Protein AF-A0A2E3P268-F1 (afdb_monomer)

Secondary structure (DSSP, 8-state):
------S-----------------------PPPPP---PPPPP------HHHHHHHT-----GGGS----B-TTSPBPPPS-SSSS------S-------S--TTTTT-THHHHHHHHHHHHHHHHHHHHHHHHHHHHHHHHHHHHHHHHTT-

Mean predicted aligned error: 22.83 Å

Foldseek 3Di:
DDDDPPDDDDDDDDDPDDPDDDDDDDDPDDDDDDDPPPDPPPPPDDDQDPVNVVVVPPDDDDPVPPDDFDADPVRHTDDDPPPPPDDPDDDDPDDDDDDPDDCCVVVPVCPVVVVVVVVVVVVVVVVVVVVVVVVVVVVVVVVVVVVVVVVVD

Structure (mmCIF, N/CA/C/O backbone):
data_AF-A0A2E3P268-F1
#
_entry.id   AF-A0A2E3P268-F1
#
loop_
_atom_site.group_PDB
_atom_site.id
_atom_site.type_symbol
_atom_site.label_atom_id
_atom_site.label_alt_id
_atom_site.label_comp_id
_atom_site.label_asym_id
_atom_site.label_entity_id
_atom_site.label_seq_id
_atom_site.pdbx_PDB_ins_code
_atom_site.Cartn_x
_atom_site.Cartn_y
_atom_site.Cartn_z
_atom_site.occupancy
_atom_site.B_iso_or_equiv
_atom_site.auth_seq_id
_atom_site.auth_comp_id
_atom_site.auth_asym_id
_atom_site.auth_atom_id
_atom_site.pdbx_PDB_model_num
ATOM 1 N N . MET A 1 1 ? 57.760 60.979 31.679 1.00 39.38 1 MET A N 1
ATOM 2 C CA . MET A 1 1 ? 57.760 59.510 31.529 1.00 39.38 1 MET A CA 1
ATOM 3 C C . MET A 1 1 ? 56.360 59.151 31.040 1.00 39.38 1 MET A C 1
ATOM 5 O O . MET A 1 1 ? 55.465 59.044 31.861 1.00 39.38 1 MET A O 1
ATOM 9 N N . ASP A 1 2 ? 56.033 59.348 29.756 1.00 40.44 2 ASP A N 1
ATOM 10 C CA . ASP A 1 2 ? 56.393 58.492 28.597 1.00 40.44 2 ASP A CA 1
ATOM 11 C C . ASP A 1 2 ? 56.037 57.015 28.841 1.00 40.44 2 ASP A C 1
ATOM 13 O O . ASP A 1 2 ? 56.363 56.495 29.899 1.00 40.44 2 ASP A O 1
ATOM 17 N N . MET A 1 3 ? 55.446 56.220 27.946 1.00 40.12 3 MET A N 1
ATOM 18 C CA . MET A 1 3 ? 55.019 56.373 26.551 1.00 40.12 3 MET A CA 1
ATOM 19 C C . MET A 1 3 ? 54.468 54.993 26.146 1.00 40.12 3 MET A C 1
ATOM 21 O O . MET A 1 3 ? 55.245 54.046 26.098 1.00 40.12 3 MET A O 1
ATOM 25 N N . THR A 1 4 ? 53.158 54.821 25.919 1.00 46.94 4 THR A N 1
ATOM 26 C CA . THR A 1 4 ? 52.579 53.740 25.068 1.00 46.94 4 THR A CA 1
ATOM 27 C C . THR A 1 4 ? 51.077 53.951 24.833 1.00 46.94 4 THR A C 1
ATOM 29 O O . THR A 1 4 ? 50.235 53.070 24.979 1.00 46.94 4 THR A O 1
ATOM 32 N N . ALA A 1 5 ? 50.741 55.164 24.405 1.00 48.69 5 ALA A N 1
ATOM 33 C CA . ALA A 1 5 ? 49.550 55.428 23.616 1.00 48.69 5 ALA A CA 1
ATOM 34 C C . ALA A 1 5 ? 49.849 55.019 22.165 1.00 48.69 5 ALA A C 1
ATOM 36 O O . ALA A 1 5 ? 50.389 55.824 21.414 1.00 48.69 5 ALA A O 1
ATOM 37 N N . LEU A 1 6 ? 49.582 53.766 21.772 1.00 46.47 6 LEU A N 1
ATOM 38 C CA . LEU A 1 6 ? 49.657 53.394 20.351 1.00 46.47 6 LEU A CA 1
ATOM 39 C C . LEU A 1 6 ? 48.910 52.108 19.967 1.00 46.47 6 LEU A C 1
ATOM 41 O O . LEU A 1 6 ? 49.491 51.269 19.294 1.00 46.47 6 LEU A O 1
ATOM 45 N N . ARG A 1 7 ? 47.641 51.918 20.356 1.00 42.28 7 ARG A N 1
ATOM 46 C CA . ARG A 1 7 ? 46.758 50.923 19.686 1.00 42.28 7 ARG A CA 1
ATOM 47 C C . ARG A 1 7 ? 45.291 51.346 19.551 1.00 42.28 7 ARG A C 1
ATOM 49 O O . ARG A 1 7 ? 44.449 50.520 19.223 1.00 42.28 7 ARG A O 1
ATOM 56 N N . TYR A 1 8 ? 44.982 52.625 19.764 1.00 42.09 8 TYR A N 1
ATOM 57 C CA . TYR A 1 8 ? 43.630 53.161 19.612 1.00 42.09 8 TYR A CA 1
ATOM 58 C C . TYR A 1 8 ? 43.683 54.452 18.804 1.00 42.09 8 TYR A C 1
ATOM 60 O O . TYR A 1 8 ? 43.906 55.516 19.366 1.00 42.09 8 TYR A O 1
ATOM 68 N N . ALA A 1 9 ? 43.547 54.347 17.485 1.00 39.75 9 ALA A N 1
ATOM 69 C CA . ALA A 1 9 ? 43.178 55.463 16.621 1.00 39.75 9 ALA A CA 1
ATOM 70 C C . ALA A 1 9 ? 42.972 54.951 15.189 1.00 39.75 9 ALA A C 1
ATOM 72 O O . ALA A 1 9 ? 43.926 54.675 14.472 1.00 39.75 9 ALA A O 1
ATOM 73 N N . SER A 1 10 ? 41.698 54.864 1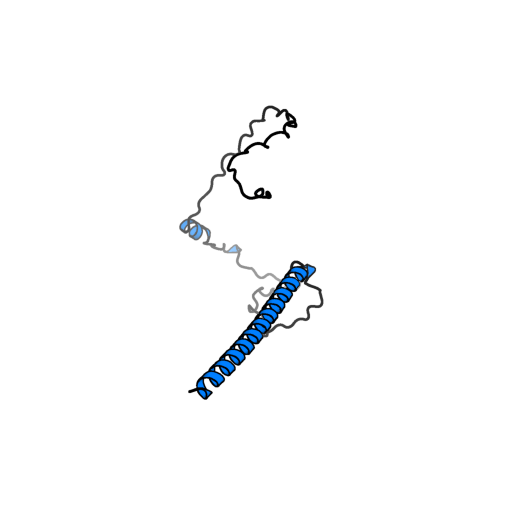4.804 1.00 39.72 10 SER A N 1
ATOM 74 C CA . SER A 1 10 ? 41.173 55.497 13.586 1.00 39.72 10 SER A CA 1
ATOM 75 C C . SER A 1 10 ? 41.832 55.183 12.239 1.00 39.72 10 SER A C 1
ATOM 77 O O . SER A 1 10 ? 42.913 55.671 11.940 1.00 39.72 10 SER A O 1
ATOM 79 N N . CYS A 1 11 ? 41.085 54.519 11.360 1.00 35.56 11 CYS A N 1
ATOM 80 C CA . CYS A 1 11 ? 40.578 55.098 10.103 1.00 35.56 11 CYS A CA 1
ATOM 81 C C . CYS A 1 11 ? 39.929 53.946 9.331 1.00 35.56 11 CYS A C 1
ATOM 83 O O . CYS A 1 11 ? 40.594 52.995 8.946 1.00 35.56 11 CYS A O 1
ATOM 85 N N . SER A 1 12 ? 38.604 53.872 9.304 1.00 39.38 12 SER A N 1
ATOM 86 C CA . SER A 1 12 ? 37.789 54.553 8.292 1.00 39.38 12 SER A CA 1
ATOM 87 C C . SER A 1 12 ? 38.062 54.030 6.887 1.00 39.38 12 SER A C 1
ATOM 89 O O . SER A 1 12 ? 39.143 54.223 6.355 1.00 39.38 12 SER A O 1
ATOM 91 N N . LEU A 1 13 ? 37.013 53.419 6.332 1.00 45.88 13 LEU A N 1
ATOM 92 C CA . LEU A 1 13 ? 36.566 53.479 4.941 1.00 45.88 13 LEU A CA 1
ATOM 93 C C . LEU A 1 13 ? 37.612 53.439 3.808 1.00 45.88 13 LEU A C 1
ATOM 95 O O . LEU A 1 13 ? 38.467 54.302 3.680 1.00 45.88 13 LEU A O 1
ATOM 99 N N . ALA A 1 14 ? 37.301 52.558 2.851 1.00 42.53 14 ALA A N 1
ATOM 100 C CA . ALA A 1 14 ? 37.735 52.546 1.451 1.00 42.53 14 ALA A CA 1
ATOM 101 C C . ALA A 1 14 ? 39.026 51.777 1.125 1.00 42.53 14 ALA A C 1
ATOM 103 O O . ALA A 1 14 ? 40.131 52.280 1.258 1.00 42.53 14 ALA A O 1
ATOM 104 N N . ALA A 1 15 ? 38.835 50.573 0.577 1.00 44.53 15 ALA A N 1
ATOM 105 C CA . ALA A 1 15 ? 39.658 49.988 -0.488 1.00 44.53 15 ALA A CA 1
ATOM 106 C C . ALA A 1 15 ? 38.960 48.711 -1.005 1.00 44.53 15 ALA A C 1
ATOM 108 O O . ALA A 1 15 ? 39.410 47.591 -0.810 1.00 44.53 15 ALA A O 1
ATOM 109 N N . ALA A 1 16 ? 37.748 48.796 -1.546 1.00 47.16 16 ALA A N 1
ATOM 110 C CA . ALA A 1 16 ? 37.523 48.785 -2.996 1.00 47.16 16 ALA A CA 1
ATOM 111 C C . ALA A 1 16 ? 38.768 48.810 -3.919 1.00 47.16 16 ALA A C 1
ATOM 113 O O . ALA A 1 16 ? 38.790 49.625 -4.824 1.00 47.16 16 ALA A O 1
ATOM 114 N N . VAL A 1 17 ? 39.772 47.936 -3.754 1.00 48.28 17 VAL A N 1
ATOM 115 C CA . VAL A 1 17 ? 40.732 47.592 -4.828 1.00 48.28 17 VAL A CA 1
ATOM 116 C C . VAL A 1 17 ? 41.335 46.204 -4.566 1.00 48.28 17 VAL A C 1
ATOM 118 O O . VAL A 1 17 ? 42.406 46.094 -3.986 1.00 48.28 17 VAL A O 1
ATOM 121 N N . LEU A 1 18 ? 40.674 45.132 -5.012 1.00 42.34 18 LEU A N 1
ATOM 122 C CA . LEU A 1 18 ? 41.385 43.969 -5.570 1.00 42.34 18 LEU A CA 1
ATOM 123 C C . LEU A 1 18 ? 40.468 43.143 -6.485 1.00 42.34 18 LEU A C 1
ATOM 125 O O . LEU A 1 18 ? 40.335 41.932 -6.364 1.00 42.34 18 LEU A O 1
ATOM 129 N N . ALA A 1 19 ? 39.816 43.837 -7.418 1.00 49.06 19 ALA A N 1
ATOM 130 C CA . ALA A 1 19 ? 39.339 43.238 -8.655 1.00 49.06 19 ALA A CA 1
ATOM 131 C C . ALA A 1 19 ? 40.362 43.577 -9.747 1.00 49.06 19 ALA A C 1
ATOM 133 O O .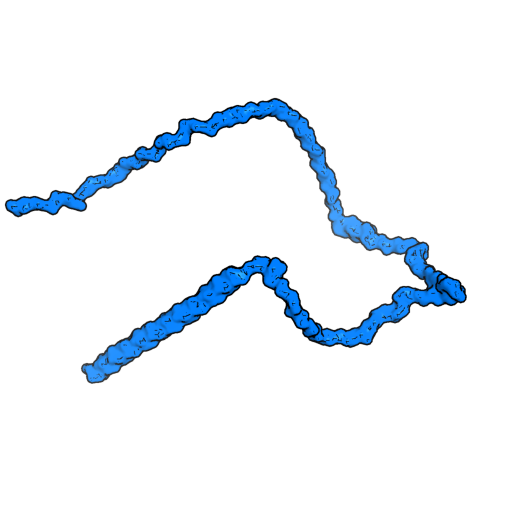 ALA A 1 19 ? 40.294 44.651 -10.334 1.00 49.06 19 ALA A O 1
ATOM 134 N N . ALA A 1 20 ? 41.335 42.697 -9.978 1.00 51.03 20 ALA A N 1
ATOM 135 C CA . ALA A 1 20 ? 42.103 42.635 -11.220 1.00 51.03 20 ALA A CA 1
ATOM 136 C C . ALA A 1 20 ? 42.918 41.337 -11.249 1.00 51.03 20 ALA A C 1
ATOM 138 O O . ALA A 1 20 ? 43.550 40.985 -10.261 1.00 51.03 20 ALA A O 1
ATOM 139 N N . VAL A 1 21 ? 42.966 40.711 -12.425 1.00 57.38 21 VAL A N 1
ATOM 140 C CA . VAL A 1 21 ? 43.749 39.520 -12.795 1.00 57.38 21 VAL A CA 1
ATOM 141 C C . VAL A 1 21 ? 43.018 38.187 -12.605 1.00 57.38 21 VAL A C 1
ATOM 143 O O . VAL A 1 21 ? 43.343 37.389 -11.738 1.00 57.38 21 VAL A O 1
ATOM 146 N N . LEU A 1 22 ? 42.073 37.920 -13.514 1.00 46.31 22 LEU A N 1
ATOM 147 C CA . LEU A 1 22 ? 42.109 36.703 -14.338 1.00 46.31 22 LEU A CA 1
ATOM 148 C C . LEU A 1 22 ? 41.232 36.900 -15.591 1.00 46.31 22 LEU A C 1
ATOM 150 O O . LEU A 1 22 ? 40.064 36.529 -15.644 1.00 46.31 22 LEU A O 1
ATOM 154 N N . SER A 1 23 ? 41.806 37.531 -16.613 1.00 44.03 23 SER A N 1
ATOM 155 C CA . SER A 1 23 ? 41.224 37.634 -17.952 1.00 44.03 23 SER A CA 1
ATOM 156 C C . SER A 1 23 ? 42.259 37.178 -18.975 1.00 44.03 23 SER A C 1
ATOM 158 O O . SER A 1 23 ? 43.207 37.916 -19.221 1.00 44.03 23 SER A O 1
ATOM 160 N N . ALA A 1 24 ? 42.081 35.982 -19.546 1.00 51.97 24 ALA A N 1
ATOM 161 C CA . ALA A 1 24 ? 42.459 35.628 -20.923 1.00 51.97 24 ALA A CA 1
ATOM 162 C C . ALA A 1 24 ? 42.187 34.135 -21.170 1.00 51.97 24 ALA A C 1
ATOM 164 O O . ALA A 1 24 ? 42.970 33.276 -20.778 1.00 51.97 24 ALA A O 1
ATOM 165 N N . GLY A 1 25 ? 41.072 33.824 -21.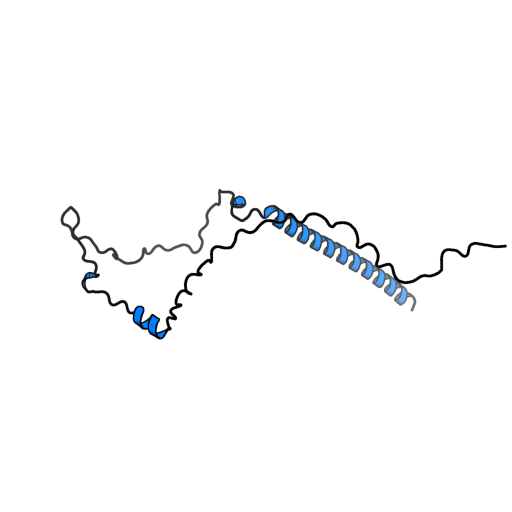830 1.00 48.75 25 GLY A N 1
ATOM 166 C CA . GLY A 1 25 ? 40.770 32.450 -22.227 1.00 48.75 25 GLY A CA 1
ATOM 167 C C . GLY A 1 25 ? 39.418 32.274 -22.909 1.00 48.75 25 GLY A C 1
ATOM 168 O O . GLY A 1 25 ? 38.706 31.332 -22.590 1.00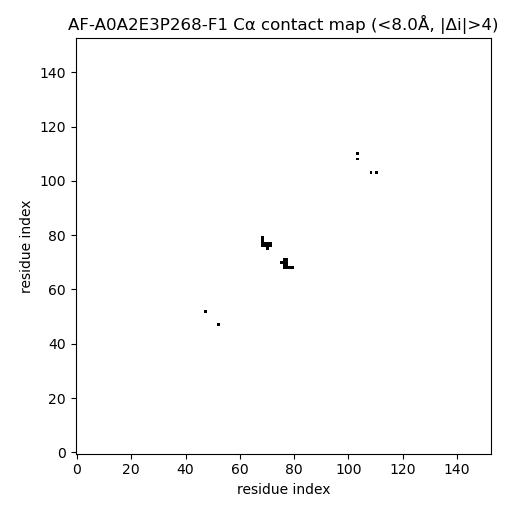 48.75 25 GLY A O 1
ATOM 169 N N . SER A 1 26 ? 39.030 33.167 -23.823 1.00 49.53 26 SER A N 1
ATOM 170 C CA . SER A 1 26 ? 37.872 32.924 -24.691 1.00 49.53 26 SER A CA 1
ATOM 171 C C . SER A 1 26 ? 38.363 32.380 -26.027 1.00 49.53 26 SER A C 1
ATOM 173 O O . SER A 1 26 ? 38.764 33.132 -26.913 1.00 49.53 26 SER A O 1
ATOM 175 N N . ALA A 1 27 ? 38.356 31.053 -26.148 1.00 47.75 27 ALA A N 1
ATOM 176 C CA . ALA A 1 27 ? 38.452 30.377 -27.430 1.00 47.75 27 ALA A CA 1
ATOM 177 C C . ALA A 1 27 ? 37.251 30.803 -28.287 1.00 47.75 27 ALA A C 1
ATOM 179 O O . ALA A 1 27 ? 36.102 30.514 -27.954 1.00 47.75 27 ALA A O 1
ATOM 180 N N . ALA A 1 28 ? 37.516 31.525 -29.374 1.00 43.84 28 ALA A N 1
ATOM 181 C CA . ALA A 1 28 ? 36.514 31.827 -30.381 1.00 43.84 28 ALA A CA 1
ATOM 182 C C . ALA A 1 28 ? 36.133 30.523 -31.102 1.00 43.84 28 ALA A C 1
ATOM 184 O O . ALA A 1 28 ? 36.829 30.075 -32.012 1.00 43.84 28 ALA A O 1
ATOM 185 N N . ALA A 1 29 ? 35.035 29.899 -30.677 1.00 44.91 29 ALA A N 1
ATOM 186 C CA . ALA A 1 29 ? 34.353 28.891 -31.471 1.00 44.91 29 ALA A CA 1
ATOM 187 C C . ALA A 1 29 ? 33.730 29.591 -32.687 1.00 44.91 29 ALA A C 1
ATOM 189 O O . ALA A 1 29 ? 32.857 30.445 -32.551 1.00 44.91 29 ALA A O 1
ATOM 190 N N . GLN A 1 30 ? 34.217 29.254 -33.878 1.00 52.16 30 GLN A N 1
ATOM 191 C CA . GLN A 1 30 ? 33.623 29.676 -35.140 1.00 52.16 30 GLN A CA 1
ATOM 192 C C . GLN A 1 30 ? 32.311 28.907 -35.320 1.00 52.16 30 GLN A C 1
ATOM 194 O O . GLN A 1 30 ? 32.319 27.698 -35.546 1.00 52.16 30 GLN A O 1
ATOM 199 N N . THR A 1 31 ? 31.180 29.593 -35.180 1.00 47.88 31 THR A N 1
ATOM 200 C CA . THR A 1 31 ? 29.859 29.041 -35.487 1.00 47.88 31 THR A CA 1
ATOM 201 C C . THR A 1 31 ? 29.687 29.009 -37.010 1.00 47.88 31 THR A C 1
ATOM 203 O O . THR A 1 31 ? 29.742 30.070 -37.636 1.00 47.88 31 THR A O 1
ATOM 206 N N . PRO A 1 32 ? 29.482 27.840 -37.646 1.00 62.25 32 PRO A N 1
ATOM 207 C CA . PRO A 1 32 ? 29.071 27.803 -39.045 1.00 62.25 32 PRO A CA 1
ATOM 208 C C . PRO A 1 32 ? 27.698 28.488 -39.203 1.00 62.25 32 PRO A C 1
ATOM 210 O O . PRO A 1 32 ? 26.894 28.455 -38.264 1.00 62.25 32 PRO A O 1
ATOM 213 N N . PRO A 1 33 ? 27.411 29.121 -40.357 1.00 53.44 33 PRO A N 1
ATOM 214 C CA . PRO A 1 33 ? 26.123 29.757 -40.598 1.00 53.44 33 PRO A CA 1
ATOM 215 C C . PRO A 1 33 ? 25.014 28.713 -40.469 1.00 53.44 33 PRO A C 1
ATOM 217 O O . PRO A 1 33 ? 25.028 27.674 -41.130 1.00 53.44 33 PRO A O 1
ATOM 220 N N . GLY A 1 34 ? 24.095 28.989 -39.544 1.00 48.88 34 GLY A N 1
ATOM 221 C CA . GLY A 1 34 ? 23.014 28.098 -39.164 1.00 48.88 34 GLY A CA 1
ATOM 222 C C . GLY A 1 34 ? 22.176 27.687 -40.366 1.00 48.88 34 GLY A C 1
ATOM 223 O O . GLY A 1 34 ? 21.654 28.526 -41.099 1.00 48.88 34 GLY A O 1
ATOM 224 N N . ALA A 1 35 ? 22.010 26.376 -40.519 1.00 55.72 35 ALA A N 1
ATOM 225 C CA . ALA A 1 35 ? 20.849 25.825 -41.187 1.00 55.72 35 ALA A CA 1
ATOM 226 C C . ALA A 1 35 ? 19.606 26.429 -40.519 1.00 55.72 35 ALA A C 1
ATOM 228 O O . ALA A 1 35 ? 19.422 26.296 -39.306 1.00 55.72 35 ALA A O 1
ATOM 229 N N . ALA A 1 36 ? 18.785 27.131 -41.298 1.00 56.53 36 ALA A N 1
ATOM 230 C CA . ALA A 1 36 ? 17.465 27.543 -40.861 1.00 56.53 36 ALA A CA 1
ATOM 231 C C . ALA A 1 36 ? 16.683 26.272 -40.504 1.00 56.53 36 ALA A C 1
ATOM 233 O O . ALA A 1 36 ? 16.294 25.495 -41.373 1.00 56.53 36 ALA A O 1
ATOM 234 N N . SER A 1 37 ? 16.533 26.027 -39.205 1.00 53.66 37 SER A N 1
ATOM 235 C CA . SER A 1 37 ? 15.638 25.004 -38.688 1.00 53.66 37 SER A CA 1
ATOM 236 C C . SER A 1 37 ? 14.223 25.541 -38.865 1.00 53.66 37 SER A C 1
ATOM 238 O O . SER A 1 37 ? 13.759 26.361 -38.072 1.00 53.66 37 SER A O 1
ATOM 240 N N . GLU A 1 38 ? 13.573 25.144 -39.958 1.00 60.84 38 GLU A N 1
ATOM 241 C CA . GLU A 1 38 ? 12.134 25.312 -40.136 1.00 60.84 38 GLU A CA 1
ATOM 242 C C . GLU A 1 38 ? 11.454 24.573 -38.972 1.00 60.84 38 GLU A C 1
ATOM 244 O O . GLU A 1 38 ? 11.426 23.340 -38.920 1.00 60.84 38 GLU A O 1
ATOM 249 N N . ALA A 1 39 ? 10.977 25.324 -37.977 1.00 67.25 39 ALA A N 1
ATOM 250 C CA . ALA A 1 39 ? 10.256 24.744 -36.857 1.00 67.25 39 ALA A CA 1
ATOM 251 C C . ALA A 1 39 ? 8.983 24.062 -37.392 1.00 67.25 39 ALA A C 1
ATOM 253 O O . ALA A 1 39 ? 8.237 24.693 -38.147 1.00 67.25 39 ALA A O 1
ATOM 254 N N . PRO A 1 40 ? 8.699 22.800 -37.017 1.00 71.88 40 PRO A N 1
ATOM 255 C CA . PRO A 1 40 ? 7.476 22.139 -37.450 1.00 71.88 40 PRO A CA 1
ATOM 256 C C . PRO A 1 40 ? 6.263 22.975 -37.009 1.00 71.88 40 PRO A C 1
ATOM 258 O O . PRO A 1 40 ? 6.279 23.527 -35.901 1.00 71.88 40 PRO A O 1
ATOM 261 N N . PRO A 1 41 ? 5.216 23.097 -37.850 1.00 74.06 41 PRO A N 1
ATOM 262 C CA . PRO A 1 41 ? 4.053 23.909 -37.526 1.00 74.06 41 PRO A CA 1
ATOM 263 C C . PRO A 1 41 ? 3.466 23.455 -36.184 1.00 74.06 41 PRO A C 1
ATOM 265 O O . PRO A 1 41 ? 3.467 22.254 -35.889 1.00 74.06 41 PRO A O 1
ATOM 268 N N . PRO A 1 42 ? 2.974 24.387 -35.348 1.00 72.12 42 PRO A N 1
ATOM 269 C CA . PRO A 1 42 ? 2.442 24.039 -34.042 1.00 72.12 42 PRO A CA 1
ATOM 270 C C . PRO A 1 42 ? 1.341 22.994 -34.218 1.00 72.12 42 PRO A C 1
ATOM 272 O O . PRO A 1 42 ? 0.353 23.231 -34.913 1.00 72.12 42 PRO A O 1
ATOM 275 N N . ALA A 1 43 ? 1.529 21.827 -33.597 1.00 73.62 43 ALA A N 1
ATOM 276 C CA . ALA A 1 43 ? 0.566 20.739 -33.660 1.00 73.62 43 ALA A CA 1
ATOM 277 C C . ALA A 1 43 ? -0.820 21.265 -33.262 1.00 73.62 43 ALA A C 1
ATOM 279 O O . ALA A 1 43 ? -0.999 21.807 -32.164 1.00 73.62 43 ALA A O 1
ATOM 280 N N . ALA A 1 44 ? -1.793 21.137 -34.166 1.00 77.69 44 ALA A N 1
ATOM 281 C CA . ALA A 1 44 ? -3.152 21.601 -33.938 1.00 77.69 44 ALA A CA 1
ATOM 282 C C . ALA A 1 44 ? -3.725 20.907 -32.692 1.00 77.69 44 ALA A C 1
ATOM 284 O O . ALA A 1 44 ? -3.971 19.700 -32.681 1.00 77.69 44 ALA A O 1
ATOM 285 N N . LYS A 1 45 ? -3.915 21.666 -31.608 1.00 78.50 45 LYS A N 1
ATOM 286 C CA . LYS A 1 45 ? -4.470 21.138 -30.358 1.00 78.50 45 LYS A CA 1
ATOM 287 C C . LYS A 1 45 ? -5.987 21.039 -30.487 1.00 78.50 45 LYS A C 1
ATOM 289 O O . LYS A 1 45 ? -6.690 22.037 -30.340 1.00 78.50 45 LYS A O 1
ATOM 294 N N . ALA A 1 46 ? -6.500 19.836 -30.732 1.00 80.81 46 ALA A N 1
ATOM 295 C CA . ALA A 1 46 ? -7.934 19.576 -30.662 1.00 80.81 46 ALA A CA 1
ATOM 296 C C . ALA A 1 46 ? -8.409 19.650 -29.199 1.00 80.81 46 ALA A C 1
ATOM 298 O O . ALA A 1 46 ? -7.901 18.939 -28.330 1.00 80.81 46 ALA A O 1
ATOM 299 N N . ARG A 1 47 ? -9.385 20.519 -28.909 1.00 85.88 47 ARG A N 1
ATOM 300 C CA . ARG A 1 47 ? -10.055 20.577 -27.601 1.00 85.88 47 ARG A CA 1
ATOM 301 C C . ARG A 1 47 ? -11.343 19.765 -27.669 1.00 85.88 47 ARG A C 1
ATOM 303 O O . ARG A 1 47 ? -12.261 20.134 -28.389 1.00 85.88 47 ARG A O 1
ATOM 310 N N . ILE A 1 48 ? -11.409 18.682 -26.901 1.00 87.75 48 ILE A N 1
ATOM 311 C CA . ILE A 1 48 ? -12.600 17.834 -26.791 1.00 87.75 48 ILE A CA 1
ATOM 312 C C . ILE A 1 48 ? -13.426 18.318 -25.599 1.00 87.75 48 ILE A C 1
ATOM 314 O O . ILE A 1 48 ? -12.924 18.371 -24.474 1.00 87.75 48 ILE A O 1
ATOM 318 N N . THR A 1 49 ? -14.693 18.677 -25.817 1.00 90.94 49 THR A N 1
ATOM 319 C CA . THR A 1 49 ? -15.573 19.091 -24.716 1.00 90.94 49 THR A CA 1
ATOM 320 C C . THR A 1 49 ? -16.182 17.880 -24.002 1.00 90.94 49 THR A C 1
ATOM 322 O O . THR A 1 49 ? -16.266 16.774 -24.538 1.00 90.94 49 THR A O 1
ATOM 325 N N . LYS A 1 50 ? -16.711 18.081 -22.787 1.00 87.81 50 LYS A N 1
ATOM 326 C CA . LYS A 1 50 ? -17.453 17.034 -22.055 1.00 87.81 50 LYS A CA 1
ATOM 327 C C . LYS A 1 50 ? -18.686 16.541 -22.827 1.00 87.81 50 LYS A C 1
ATOM 329 O O . LYS A 1 50 ? -19.079 15.385 -22.684 1.00 87.81 50 LYS A O 1
ATOM 334 N N . ARG A 1 51 ? -19.305 17.403 -23.646 1.00 87.12 51 ARG A N 1
ATOM 335 C CA . ARG A 1 51 ? -20.424 17.027 -24.523 1.00 87.12 51 ARG A CA 1
ATOM 336 C C . ARG A 1 51 ? -19.951 16.082 -25.629 1.00 87.12 51 ARG A C 1
ATOM 338 O O . ARG A 1 51 ? -20.627 15.083 -25.861 1.00 87.12 51 ARG A O 1
ATOM 345 N N . ASP A 1 52 ? -18.801 16.364 -26.232 1.00 86.62 52 ASP A N 1
ATOM 346 C CA . ASP A 1 52 ? -18.216 15.527 -27.286 1.00 86.62 52 ASP A CA 1
ATOM 347 C C . ASP A 1 52 ? -17.801 14.165 -26.729 1.00 86.62 52 ASP A C 1
ATOM 349 O O . ASP A 1 52 ? -18.165 13.132 -27.286 1.00 86.62 52 ASP A O 1
ATOM 353 N N . CYS A 1 53 ? -17.169 14.147 -25.553 1.00 83.94 53 CYS A N 1
ATOM 354 C CA . CYS A 1 53 ? -16.789 12.912 -24.867 1.00 83.94 53 CYS A CA 1
ATOM 355 C C . CYS A 1 53 ? -18.002 11.997 -24.608 1.00 83.94 53 CYS A C 1
ATOM 357 O O . CYS A 1 53 ? -17.984 10.818 -24.954 1.00 83.94 53 CYS A O 1
ATOM 359 N N . ARG A 1 54 ? -19.124 12.541 -24.111 1.00 84.50 54 ARG A N 1
ATOM 360 C CA . ARG A 1 54 ? -20.358 11.753 -23.903 1.00 84.50 54 ARG A CA 1
ATOM 361 C C . ARG A 1 54 ? -20.952 11.178 -25.189 1.00 84.50 54 ARG A C 1
ATOM 363 O O . ARG A 1 54 ? -21.677 10.190 -25.116 1.00 84.50 54 ARG A O 1
ATOM 370 N N . ARG A 1 55 ? -20.708 11.807 -26.341 1.00 81.31 55 ARG A N 1
ATOM 371 C CA . ARG A 1 55 ? -21.176 11.304 -27.638 1.00 81.31 55 ARG A CA 1
ATOM 372 C C . ARG A 1 55 ? -20.326 10.128 -28.109 1.00 81.31 55 ARG A C 1
ATOM 374 O O . ARG A 1 55 ? -20.879 9.165 -28.621 1.00 81.31 55 ARG A O 1
ATOM 381 N N . VAL A 1 56 ? -19.015 10.202 -27.884 1.00 80.44 56 VAL A N 1
ATOM 382 C CA . VAL A 1 56 ? -18.050 9.156 -28.254 1.00 80.44 56 VAL A CA 1
ATOM 383 C C . VAL A 1 56 ? -18.165 7.925 -27.346 1.00 80.44 56 VAL A C 1
ATOM 385 O O . VAL A 1 56 ? -18.020 6.805 -27.816 1.00 80.44 56 VAL A O 1
ATOM 388 N N . LEU A 1 57 ? -18.493 8.107 -26.062 1.00 77.88 57 LEU A N 1
ATOM 389 C CA . LEU A 1 57 ? -18.588 7.012 -25.083 1.00 77.88 57 LEU A CA 1
ATOM 390 C C . LEU A 1 57 ? -19.837 6.121 -25.211 1.00 77.88 57 LEU A C 1
ATOM 392 O O . LEU A 1 57 ? -19.955 5.142 -24.475 1.00 77.88 57 LEU A O 1
ATOM 396 N N . ARG A 1 58 ? -20.786 6.420 -26.108 1.00 75.81 58 ARG A N 1
ATOM 397 C CA . ARG A 1 58 ? -21.935 5.530 -26.342 1.00 75.81 58 ARG A CA 1
ATOM 398 C C . ARG A 1 58 ? -21.507 4.353 -27.213 1.00 75.81 58 ARG A C 1
ATOM 400 O O . ARG A 1 58 ? -21.731 4.348 -28.418 1.00 75.81 58 ARG A O 1
ATOM 407 N N . HIS A 1 59 ? -20.893 3.354 -26.589 1.00 77.31 59 HIS A N 1
ATOM 408 C CA . HIS A 1 59 ? -20.677 2.066 -27.227 1.00 77.31 59 HIS A CA 1
ATOM 409 C C . HIS A 1 59 ? -22.030 1.368 -27.418 1.00 77.31 59 HIS A C 1
ATOM 411 O O . HIS A 1 59 ? -22.656 0.949 -26.447 1.00 77.31 59 HIS A O 1
ATOM 417 N N . GLN A 1 60 ? -22.486 1.270 -28.668 1.00 78.44 60 GLN A N 1
ATOM 418 C CA . GLN A 1 60 ? -23.574 0.381 -29.054 1.00 78.44 60 GLN A CA 1
ATOM 419 C C . GLN A 1 60 ? -22.930 -0.869 -29.669 1.00 78.44 60 GLN A C 1
ATOM 421 O O . GLN A 1 60 ? -22.433 -0.783 -30.794 1.00 78.44 60 GLN A O 1
ATOM 426 N N . PRO A 1 61 ? -22.875 -2.001 -28.950 1.00 74.12 61 PRO A N 1
ATOM 427 C CA . PRO A 1 61 ? -22.354 -3.236 -29.519 1.00 74.12 61 PRO A CA 1
ATOM 428 C C . PRO A 1 61 ? -23.173 -3.615 -30.759 1.00 74.12 61 PRO A C 1
ATOM 430 O O . PRO A 1 61 ? -24.406 -3.552 -30.734 1.00 74.12 61 PRO A O 1
ATOM 433 N N . SER A 1 62 ? -22.506 -3.992 -31.853 1.00 75.50 62 SER A N 1
ATOM 434 C CA . SER A 1 62 ? -23.196 -4.653 -32.963 1.00 75.50 62 SER A CA 1
ATOM 435 C C . SER A 1 62 ? -23.714 -6.015 -32.489 1.00 75.50 62 SER A C 1
ATOM 437 O O . SER A 1 62 ? -23.151 -6.613 -31.574 1.00 75.50 62 SER A O 1
ATOM 439 N N . GLY A 1 63 ? -24.783 -6.535 -33.099 1.00 72.75 63 GLY A N 1
ATOM 440 C CA . GLY A 1 63 ? -25.351 -7.837 -32.708 1.00 72.75 63 GLY A CA 1
ATOM 441 C C . GLY A 1 63 ? -24.358 -9.006 -32.808 1.00 72.75 63 GLY A C 1
ATOM 442 O O . GLY A 1 63 ? -24.528 -10.024 -32.143 1.00 72.75 63 GLY A O 1
ATOM 443 N N . ASP A 1 64 ? -23.289 -8.835 -33.586 1.00 68.38 64 ASP A N 1
ATOM 444 C CA . ASP A 1 64 ? -22.261 -9.845 -33.833 1.00 68.38 64 ASP A CA 1
ATOM 445 C C . ASP A 1 64 ? -21.216 -9.975 -32.717 1.00 68.38 64 ASP A C 1
ATOM 447 O O . ASP A 1 64 ? -20.446 -10.933 -32.725 1.00 68.38 64 ASP A O 1
ATOM 451 N N . VAL A 1 65 ? -21.181 -9.055 -31.744 1.00 74.38 65 VAL A N 1
ATOM 452 C CA . VAL A 1 65 ? -20.261 -9.156 -30.590 1.00 74.38 65 VAL A CA 1
ATOM 453 C C . VAL A 1 65 ? -20.823 -9.998 -29.443 1.00 74.38 65 VAL A C 1
ATOM 455 O O . VAL A 1 65 ? -20.145 -10.206 -28.437 1.00 74.38 65 VAL A O 1
ATOM 458 N N . ALA A 1 66 ? -22.054 -10.499 -29.575 1.00 76.31 66 ALA A N 1
ATOM 459 C CA . ALA A 1 66 ? -22.590 -11.467 -28.633 1.00 76.31 66 ALA A CA 1
ATOM 460 C C . ALA A 1 66 ? -21.78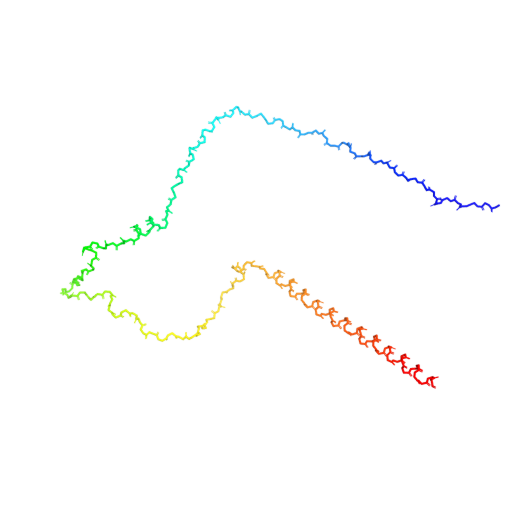3 -12.772 -28.730 1.00 76.31 66 ALA A C 1
ATOM 462 O O . ALA A 1 66 ? -21.698 -13.383 -29.797 1.00 76.31 66 ALA A O 1
ATOM 463 N N . TYR A 1 67 ? -21.194 -13.205 -27.611 1.00 71.62 67 TYR A N 1
ATOM 464 C CA . TYR A 1 67 ? -20.471 -14.473 -27.529 1.00 71.62 67 TYR A CA 1
ATOM 465 C C . TYR A 1 67 ? -21.373 -15.630 -27.982 1.00 71.62 67 TYR A C 1
ATOM 467 O O . TYR A 1 67 ? -22.437 -15.862 -27.407 1.00 71.62 67 TYR A O 1
ATOM 475 N N . LYS A 1 68 ? -20.935 -16.365 -29.010 1.00 76.00 68 LYS A N 1
ATOM 476 C CA . LYS A 1 68 ? -21.602 -17.576 -29.497 1.00 76.00 68 LYS A CA 1
ATOM 477 C C . LYS A 1 68 ? -20.857 -18.790 -28.934 1.00 76.00 68 LYS A C 1
ATOM 479 O O . LYS A 1 68 ? -19.725 -19.026 -29.361 1.00 76.00 68 LYS A O 1
ATOM 484 N N . PRO A 1 69 ? -21.435 -19.538 -27.977 1.00 74.56 69 PRO A N 1
ATOM 485 C CA . PRO A 1 69 ? -20.784 -20.729 -27.445 1.00 74.56 69 PRO A CA 1
ATOM 486 C C . PRO A 1 69 ? -20.556 -21.745 -28.570 1.00 74.56 69 PRO A C 1
ATOM 488 O O . PRO A 1 69 ? -21.462 -22.042 -29.348 1.00 74.56 69 PRO A O 1
ATOM 491 N N . GLY A 1 70 ? -19.325 -22.243 -28.672 1.00 83.00 70 GLY A N 1
ATOM 492 C CA . GLY A 1 70 ? -18.942 -23.262 -29.647 1.00 83.00 70 GLY A CA 1
ATOM 493 C C . GLY A 1 70 ? -19.227 -24.688 -29.169 1.00 83.00 70 GLY A C 1
ATOM 494 O O . GLY A 1 70 ? -19.839 -24.916 -28.123 1.00 83.00 70 GLY A O 1
ATOM 495 N N . VAL A 1 71 ? -18.726 -25.660 -29.929 1.00 89.50 71 VAL A N 1
ATOM 496 C CA . VAL A 1 71 ? -18.657 -27.076 -29.535 1.00 89.50 71 VAL A CA 1
ATOM 497 C C . VAL A 1 71 ? -17.207 -27.456 -29.241 1.00 89.50 71 VAL A C 1
ATOM 499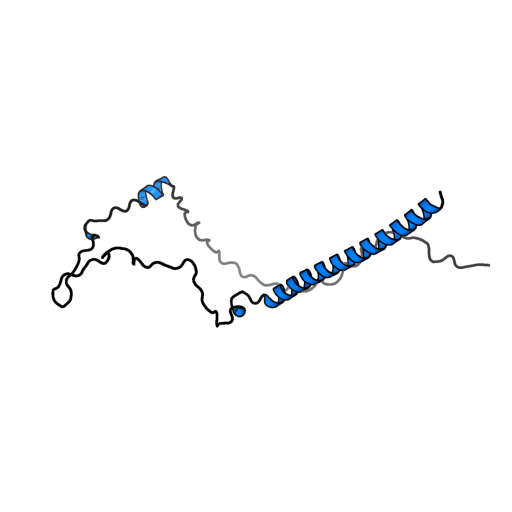 O O . VAL A 1 71 ? -16.289 -26.944 -29.881 1.00 89.50 71 VAL A O 1
ATOM 502 N N . ASP A 1 72 ? -16.988 -28.314 -28.246 1.00 84.56 72 ASP A N 1
ATOM 503 C CA . ASP A 1 72 ? -15.667 -28.866 -27.956 1.00 84.56 72 ASP A CA 1
ATOM 504 C C . ASP A 1 72 ? -15.278 -29.923 -29.007 1.00 84.56 72 ASP A C 1
ATOM 506 O O . ASP A 1 72 ? -16.087 -30.336 -29.840 1.00 84.56 72 ASP A O 1
ATOM 510 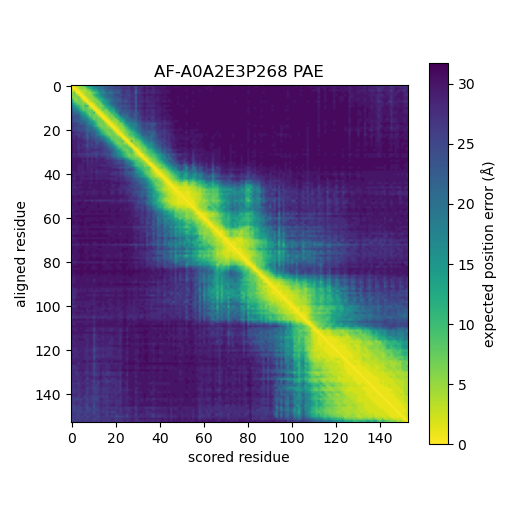N N . ALA A 1 73 ? -14.031 -30.399 -28.966 1.00 89.00 73 ALA A N 1
ATOM 511 C CA . ALA A 1 73 ? -13.518 -31.386 -29.923 1.00 89.00 73 ALA A CA 1
ATOM 512 C C . ALA A 1 73 ? -14.277 -32.734 -29.921 1.00 89.00 73 ALA A C 1
ATOM 514 O O . ALA A 1 73 ? -14.060 -33.560 -30.804 1.00 89.00 73 ALA A O 1
ATOM 515 N N . ARG A 1 74 ? -15.153 -32.973 -28.937 1.00 87.56 74 ARG A N 1
ATOM 516 C CA . ARG A 1 74 ? -15.970 -34.187 -28.791 1.00 87.56 74 ARG A CA 1
ATOM 517 C C . ARG A 1 74 ? -17.438 -33.937 -29.155 1.00 87.56 74 ARG A C 1
ATOM 519 O O . ARG A 1 74 ? -18.278 -34.799 -28.912 1.00 87.56 74 ARG A O 1
ATOM 526 N N . GLY A 1 75 ? -17.758 -32.769 -29.718 1.00 89.62 75 GLY A N 1
ATOM 527 C CA . GLY A 1 75 ? -19.110 -32.401 -30.140 1.00 89.62 75 GLY A CA 1
ATOM 528 C C . GLY A 1 75 ? -20.033 -31.963 -29.001 1.00 89.62 75 GLY A C 1
ATOM 529 O O . GLY A 1 75 ? -21.240 -31.846 -29.210 1.00 89.62 75 GLY A O 1
ATOM 530 N N . LYS A 1 76 ? -19.507 -31.710 -27.796 1.00 87.50 76 LYS A N 1
ATOM 531 C CA . LYS A 1 76 ? -20.306 -31.225 -26.663 1.00 87.50 76 LYS A CA 1
ATOM 532 C C . LYS A 1 76 ? -20.342 -29.697 -26.653 1.00 87.50 76 LYS A C 1
ATOM 534 O O . LYS A 1 76 ? -19.328 -29.053 -26.896 1.00 87.50 76 LYS A O 1
ATOM 539 N N . ALA A 1 77 ? -21.490 -29.107 -26.316 1.00 87.25 77 ALA A N 1
ATOM 540 C CA . ALA A 1 77 ? -21.611 -27.656 -26.157 1.00 87.25 77 ALA A CA 1
ATOM 541 C C . ALA A 1 77 ? -20.620 -27.118 -25.105 1.00 87.25 77 ALA A C 1
ATOM 543 O O . ALA A 1 77 ? -20.552 -27.637 -23.980 1.00 87.25 77 ALA A O 1
ATOM 544 N N . VAL A 1 78 ? -19.867 -26.078 -25.478 1.00 85.06 78 VAL A N 1
ATOM 545 C CA . VAL A 1 78 ? -18.948 -25.356 -24.591 1.00 85.06 78 VAL A CA 1
ATOM 546 C C . VAL A 1 78 ? -19.772 -24.449 -23.688 1.00 85.06 78 VAL A C 1
ATOM 548 O O . VAL A 1 78 ? -20.586 -23.654 -24.155 1.00 85.06 78 VAL A O 1
ATOM 551 N N . ALA A 1 79 ? -19.574 -24.584 -22.381 1.00 81.38 79 ALA A N 1
ATOM 552 C CA . ALA A 1 79 ? -20.244 -23.724 -21.425 1.00 81.38 79 ALA A CA 1
ATOM 553 C C . ALA A 1 79 ? -19.725 -22.276 -21.534 1.00 81.38 79 ALA A C 1
ATOM 555 O O . ALA A 1 79 ? -18.541 -22.081 -21.824 1.00 81.38 79 ALA A O 1
ATOM 556 N N . PRO A 1 80 ? -20.579 -21.260 -21.315 1.00 74.50 80 PRO A N 1
ATOM 557 C CA . PRO A 1 80 ? -20.153 -19.865 -21.373 1.00 74.50 80 PRO A CA 1
ATOM 558 C C . PRO A 1 80 ? -19.066 -19.575 -20.330 1.00 74.50 80 PRO A C 1
ATOM 560 O O . PRO A 1 80 ? -19.036 -20.183 -19.266 1.00 74.50 80 PRO A O 1
ATOM 563 N N . ALA A 1 81 ? -18.184 -18.614 -20.613 1.00 71.94 81 ALA A N 1
ATOM 564 C CA . ALA A 1 81 ? -17.120 -18.223 -19.681 1.00 71.94 81 ALA A CA 1
ATOM 565 C C . ALA A 1 81 ? -17.658 -17.641 -18.356 1.00 71.94 81 ALA A C 1
ATOM 567 O O . ALA A 1 81 ? -16.963 -17.666 -17.346 1.00 71.94 81 ALA A O 1
ATOM 568 N N . ASP A 1 82 ? -18.905 -17.163 -18.355 1.00 69.69 82 ASP A N 1
ATOM 569 C CA . ASP A 1 82 ? -19.631 -16.676 -17.179 1.00 69.69 82 ASP A CA 1
ATOM 570 C C . ASP A 1 82 ? -20.482 -17.785 -16.537 1.00 69.69 82 ASP A C 1
ATOM 572 O O . ASP A 1 82 ? -21.678 -17.642 -16.278 1.00 69.69 82 ASP A O 1
ATOM 576 N N . LEU A 1 83 ? -19.884 -18.957 -16.320 1.00 63.41 83 LEU A N 1
ATOM 577 C CA . LEU A 1 83 ? -20.490 -19.958 -15.452 1.00 63.41 83 LEU A CA 1
ATOM 578 C C . LEU A 1 83 ? -20.386 -19.461 -14.007 1.00 63.41 83 LEU A C 1
ATOM 580 O O . LEU A 1 83 ? -19.429 -19.772 -13.303 1.00 63.41 83 LEU A O 1
ATOM 584 N N . SER A 1 84 ? -21.404 -18.728 -13.552 1.00 63.53 84 SER A N 1
ATOM 585 C CA . SER A 1 84 ? -21.523 -18.239 -12.169 1.00 63.53 84 SER A CA 1
ATOM 586 C C . SER A 1 84 ? -20.339 -17.351 -11.774 1.00 63.53 84 SER A C 1
ATOM 588 O O . SER A 1 84 ? -19.462 -17.749 -11.007 1.00 63.53 84 SER A O 1
ATOM 590 N N . GLY A 1 85 ? -20.333 -16.128 -12.314 1.00 61.84 85 GLY A N 1
ATOM 591 C CA . GLY A 1 85 ? -19.404 -15.061 -11.967 1.00 61.84 85 GLY A CA 1
ATOM 592 C 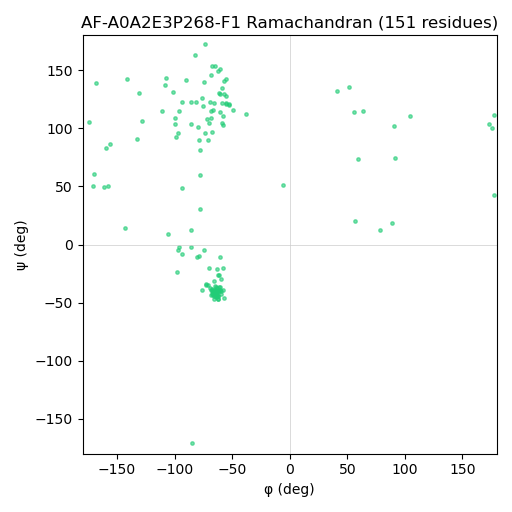C . GLY A 1 85 ? -19.055 -15.009 -10.477 1.00 61.84 85 GLY A C 1
ATOM 593 O O . GLY A 1 85 ? -19.873 -14.672 -9.618 1.00 61.84 85 GLY A O 1
ATOM 594 N N . GLY A 1 86 ? -17.791 -15.318 -10.199 1.00 64.00 86 GLY A N 1
ATOM 595 C CA . GLY A 1 86 ? -17.154 -15.150 -8.903 1.00 64.00 86 GLY A CA 1
ATOM 596 C C . GLY A 1 86 ? -16.979 -16.461 -8.151 1.00 64.00 86 GLY A C 1
ATOM 597 O O . GLY A 1 86 ? -17.927 -17.015 -7.596 1.00 64.00 86 GLY A O 1
ATOM 598 N N . PHE A 1 87 ? -15.723 -16.896 -8.028 1.00 64.12 87 PHE A N 1
ATOM 599 C CA . PHE A 1 87 ? -15.334 -17.786 -6.943 1.00 64.12 87 PHE A CA 1
ATOM 600 C C . PHE A 1 87 ? -15.853 -17.196 -5.624 1.00 64.12 87 PHE A C 1
ATOM 602 O O . PHE A 1 87 ? -15.426 -16.119 -5.210 1.00 64.12 87 PHE A O 1
ATOM 609 N N . LYS A 1 88 ? -16.775 -17.892 -4.953 1.00 69.19 88 LYS A N 1
ATOM 610 C CA . LYS A 1 88 ? -17.173 -17.589 -3.571 1.00 69.19 88 LYS A CA 1
ATOM 611 C C . LYS A 1 88 ? -16.097 -18.122 -2.623 1.00 69.19 88 LYS A C 1
ATOM 613 O O . LYS A 1 88 ? -16.353 -19.012 -1.822 1.00 69.19 88 LYS A O 1
ATOM 618 N N . MET A 1 89 ? -14.869 -17.634 -2.769 1.00 71.19 89 MET A N 1
ATOM 619 C CA . MET A 1 89 ? -13.831 -17.857 -1.770 1.00 71.19 89 MET A CA 1
ATOM 620 C C . MET A 1 89 ? -13.967 -16.773 -0.710 1.00 71.19 89 MET A C 1
ATOM 622 O O . MET A 1 89 ? -13.941 -15.584 -1.022 1.00 71.19 89 MET A O 1
ATOM 626 N N . VAL A 1 90 ? -14.151 -17.195 0.539 1.00 83.06 90 VAL A N 1
ATOM 627 C CA . VAL A 1 90 ? -14.046 -16.303 1.693 1.00 83.06 90 VAL A CA 1
ATOM 628 C C . VAL A 1 90 ? -12.567 -15.948 1.819 1.00 83.06 90 VAL A C 1
ATOM 630 O O . VAL A 1 90 ? -11.760 -16.800 2.186 1.00 83.06 90 VAL A O 1
ATOM 633 N N . LEU A 1 91 ? -12.201 -14.728 1.424 1.00 86.44 91 LEU A N 1
ATOM 634 C CA . LEU A 1 91 ? -10.854 -14.215 1.654 1.00 86.44 91 LEU A CA 1
ATOM 635 C C . LEU A 1 91 ? -10.713 -13.863 3.140 1.00 86.44 91 LEU A C 1
ATOM 637 O O . LEU A 1 91 ? -11.659 -13.326 3.719 1.00 86.44 91 LEU A O 1
ATOM 641 N N . PRO A 1 92 ? -9.561 -14.153 3.759 1.00 89.00 92 PRO A N 1
ATOM 642 C CA . PRO A 1 92 ? -9.274 -13.663 5.096 1.00 89.00 92 PRO A CA 1
ATOM 643 C C . PRO A 1 92 ? -9.099 -12.140 5.079 1.00 89.00 92 PRO A C 1
ATOM 645 O O . PRO A 1 92 ? -8.665 -11.564 4.080 1.00 89.00 92 PRO A O 1
ATOM 648 N N . ASP A 1 93 ? -9.375 -11.500 6.214 1.00 93.50 93 ASP A N 1
ATOM 649 C CA . ASP A 1 93 ? -9.143 -10.061 6.393 1.00 93.50 93 ASP A CA 1
ATOM 650 C C . ASP A 1 93 ? -7.643 -9.714 6.447 1.00 93.50 93 ASP A C 1
ATOM 652 O O . ASP A 1 93 ? -7.254 -8.572 6.202 1.00 93.50 93 ASP A O 1
ATOM 656 N N . VAL A 1 94 ? -6.787 -10.698 6.752 1.00 92.94 94 VAL A N 1
ATOM 657 C CA . VAL A 1 94 ? -5.336 -10.532 6.910 1.00 92.94 94 VAL A CA 1
ATOM 658 C C . VAL A 1 94 ? -4.589 -11.596 6.109 1.00 92.94 94 VAL A C 1
ATOM 660 O O . VAL A 1 94 ? -4.862 -12.790 6.228 1.00 92.94 94 VAL A O 1
ATOM 663 N N . PHE A 1 95 ? -3.608 -11.154 5.320 1.00 91.62 95 PHE A N 1
ATOM 664 C CA . PHE A 1 95 ? -2.658 -12.015 4.618 1.00 91.62 95 PHE A CA 1
ATOM 665 C C . PHE A 1 95 ? -1.267 -11.842 5.227 1.00 91.62 95 PHE A C 1
ATOM 667 O O . PHE A 1 95 ? -0.673 -10.771 5.123 1.00 91.62 95 PHE A O 1
ATOM 674 N N . GLU A 1 96 ? -0.738 -12.903 5.832 1.00 93.31 96 GLU A N 1
ATOM 675 C CA . GLU A 1 96 ? 0.622 -12.934 6.372 1.00 93.31 96 GLU A CA 1
ATOM 676 C C . GLU A 1 96 ? 1.552 -13.677 5.413 1.00 93.31 96 GLU A C 1
ATOM 678 O O . GLU A 1 96 ? 1.251 -14.779 4.950 1.00 93.31 96 GLU A O 1
ATOM 683 N N . PHE A 1 97 ? 2.703 -13.081 5.112 1.00 93.06 97 PHE A N 1
ATOM 684 C CA . PHE A 1 97 ? 3.751 -13.724 4.330 1.00 93.06 97 PHE A CA 1
ATOM 685 C C . PHE A 1 97 ? 5.125 -13.365 4.885 1.00 93.06 97 PHE A C 1
ATOM 687 O O . PHE A 1 97 ? 5.380 -12.239 5.307 1.00 93.06 97 PHE A O 1
ATOM 694 N N . ASN A 1 98 ? 6.031 -14.341 4.859 1.00 91.62 98 ASN A N 1
ATOM 695 C CA . ASN A 1 98 ? 7.412 -14.137 5.269 1.00 91.62 98 ASN A CA 1
ATOM 696 C C . ASN A 1 98 ? 8.202 -13.504 4.125 1.00 91.62 98 ASN A C 1
ATOM 698 O O . ASN A 1 98 ? 8.301 -14.066 3.033 1.00 91.62 98 ASN A O 1
ATOM 702 N N . VAL A 1 99 ? 8.805 -12.349 4.388 1.00 89.31 99 VAL A N 1
ATOM 703 C CA . VAL A 1 99 ? 9.713 -11.699 3.444 1.00 89.31 99 VAL A CA 1
ATOM 704 C C . VAL A 1 99 ? 11.109 -12.286 3.638 1.00 89.31 99 VAL A C 1
ATOM 706 O O . VAL A 1 99 ? 11.801 -11.971 4.599 1.00 89.31 99 VAL A O 1
ATOM 709 N N . THR A 1 100 ? 11.525 -13.169 2.729 1.00 90.75 100 THR A N 1
ATOM 710 C CA . THR A 1 100 ? 12.843 -13.836 2.783 1.00 90.75 100 THR A CA 1
ATOM 711 C C . THR A 1 100 ? 13.907 -13.147 1.932 1.00 90.75 100 THR A C 1
ATOM 713 O O . THR A 1 100 ? 15.036 -13.629 1.835 1.00 90.75 100 THR A O 1
ATOM 716 N N . LYS A 1 101 ? 13.536 -12.086 1.214 1.00 89.19 101 LYS A N 1
ATOM 717 C CA . LYS A 1 101 ? 14.444 -11.318 0.366 1.00 89.19 101 LYS A CA 1
ATOM 718 C C . LYS A 1 101 ? 14.702 -9.976 1.009 1.00 89.19 101 LYS A C 1
ATOM 720 O O . LYS A 1 101 ? 13.779 -9.339 1.499 1.00 89.19 101 LYS A O 1
ATOM 725 N N . ASP A 1 102 ? 15.961 -9.573 0.979 1.00 83.56 102 ASP A N 1
ATOM 726 C CA . ASP A 1 102 ? 16.354 -8.252 1.420 1.00 83.56 102 ASP A CA 1
ATOM 727 C C . ASP A 1 102 ? 15.758 -7.200 0.471 1.00 83.56 102 ASP A C 1
ATOM 729 O O . ASP A 1 102 ? 16.038 -7.195 -0.731 1.00 83.56 102 ASP A O 1
ATOM 733 N N . LEU A 1 103 ? 14.866 -6.366 1.006 1.00 83.88 103 LEU A N 1
ATOM 734 C CA . LEU A 1 103 ? 14.162 -5.327 0.254 1.00 83.88 103 LEU A CA 1
ATOM 735 C C . LEU A 1 103 ? 14.870 -3.970 0.334 1.00 83.88 103 LEU A C 1
ATOM 737 O O . LEU A 1 103 ? 14.488 -3.052 -0.392 1.00 83.88 103 LEU A O 1
ATOM 741 N N . THR A 1 104 ? 15.897 -3.828 1.173 1.00 82.25 104 THR A N 1
ATOM 742 C CA . THR A 1 104 ? 16.600 -2.553 1.415 1.00 82.25 104 THR A CA 1
ATOM 743 C C . THR A 1 104 ? 17.189 -1.971 0.127 1.00 82.25 104 THR A C 1
ATOM 745 O O . THR A 1 104 ? 17.042 -0.777 -0.147 1.00 82.25 104 THR A O 1
ATOM 748 N N . ALA A 1 105 ? 17.725 -2.837 -0.739 1.00 75.06 105 ALA A N 1
ATOM 749 C CA . ALA A 1 105 ? 18.246 -2.480 -2.056 1.00 75.06 105 ALA A CA 1
ATOM 750 C C . ALA A 1 105 ? 17.184 -1.884 -3.005 1.00 75.06 105 ALA A C 1
ATOM 752 O O . ALA A 1 105 ? 17.521 -1.107 -3.896 1.00 75.06 105 ALA A O 1
ATOM 753 N N . TYR A 1 106 ? 15.903 -2.223 -2.822 1.00 77.62 106 TYR A N 1
ATOM 754 C CA . TYR A 1 106 ? 14.793 -1.748 -3.661 1.00 77.62 106 TYR A CA 1
ATOM 755 C C . TYR A 1 106 ? 14.049 -0.560 -3.058 1.00 77.62 106 TYR A C 1
ATOM 757 O O . TYR A 1 106 ? 13.438 0.223 -3.782 1.00 77.62 106 TYR A O 1
ATOM 765 N N . LEU A 1 107 ? 14.118 -0.407 -1.738 1.00 80.19 107 LEU A N 1
ATOM 766 C CA . LEU A 1 107 ? 13.479 0.678 -0.996 1.00 80.19 107 LEU A CA 1
ATOM 767 C C . LEU A 1 107 ? 14.345 1.949 -0.939 1.00 80.19 107 LEU A C 1
ATOM 769 O O . LEU A 1 107 ? 14.034 2.876 -0.198 1.00 80.19 107 LEU A O 1
ATOM 773 N N . GLY A 1 108 ? 15.403 2.013 -1.753 1.00 69.06 108 GLY A N 1
ATOM 774 C CA . GLY A 1 108 ? 16.210 3.216 -1.941 1.00 69.06 108 GLY A CA 1
ATOM 775 C C . GLY A 1 108 ? 17.372 3.374 -0.964 1.00 69.06 108 GLY A C 1
ATOM 776 O O . GLY A 1 108 ? 17.875 4.485 -0.848 1.00 69.06 108 GLY A O 1
ATOM 777 N N . GLY A 1 109 ? 17.809 2.305 -0.281 1.00 64.44 109 GLY A N 1
ATOM 778 C CA . GLY A 1 109 ? 19.101 2.264 0.422 1.00 64.44 109 GLY A CA 1
ATOM 779 C C . GLY A 1 109 ? 19.336 3.357 1.472 1.00 64.44 109 GLY A C 1
ATOM 780 O O . GLY A 1 109 ? 20.479 3.619 1.828 1.00 64.44 109 GLY A O 1
ATOM 781 N N . ALA A 1 110 ? 18.287 4.005 1.981 1.00 66.00 110 ALA A N 1
ATOM 782 C CA . ALA A 1 110 ? 18.397 5.121 2.921 1.00 66.00 110 ALA A CA 1
ATOM 783 C C . ALA A 1 110 ? 18.696 4.657 4.359 1.00 66.00 110 ALA A C 1
ATOM 785 O O . ALA A 1 110 ? 18.266 5.295 5.317 1.00 66.00 110 ALA A O 1
ATOM 786 N N . GLU A 1 111 ? 19.409 3.542 4.525 1.00 66.19 111 GLU A N 1
ATOM 787 C CA . GLU A 1 111 ? 19.801 3.027 5.838 1.00 66.19 111 GLU A CA 1
ATOM 788 C C . GLU A 1 111 ? 20.688 4.039 6.573 1.00 66.19 111 GLU A C 1
ATOM 790 O O . GLU A 1 111 ? 20.499 4.260 7.767 1.00 66.19 111 GLU A O 1
ATOM 795 N N . ASP A 1 112 ? 21.553 4.750 5.843 1.00 67.19 112 ASP A N 1
ATOM 796 C CA . ASP A 1 112 ? 22.388 5.825 6.388 1.00 67.19 112 ASP A CA 1
ATOM 797 C C . ASP A 1 112 ? 21.558 7.047 6.817 1.00 67.19 112 ASP A C 1
ATOM 799 O O . ASP A 1 112 ? 21.816 7.646 7.862 1.00 67.19 112 ASP A O 1
ATOM 803 N N . GLN A 1 113 ? 20.520 7.397 6.048 1.00 71.94 113 GLN A N 1
ATOM 804 C CA . GLN A 1 113 ? 19.605 8.494 6.378 1.00 71.94 113 GLN A CA 1
ATOM 805 C C . GLN A 1 113 ? 18.754 8.135 7.606 1.00 71.94 113 GLN A C 1
ATOM 807 O O . GLN A 1 113 ? 18.645 8.920 8.541 1.00 71.94 113 GLN A O 1
ATOM 812 N N . LEU A 1 114 ? 18.237 6.904 7.656 1.00 76.88 114 LEU A N 1
ATOM 813 C CA . LEU A 1 114 ? 17.457 6.376 8.773 1.00 76.88 114 LEU A CA 1
ATOM 814 C C . LEU A 1 114 ? 18.296 6.257 10.054 1.00 76.88 114 LEU A C 1
ATOM 816 O O . LEU A 1 114 ? 17.806 6.545 11.148 1.00 76.88 114 LEU A O 1
ATOM 820 N N . ALA A 1 115 ? 19.560 5.847 9.936 1.00 81.88 115 ALA A N 1
ATOM 821 C CA . ALA A 1 115 ? 20.492 5.811 11.055 1.00 81.88 115 ALA A CA 1
ATOM 822 C C . ALA A 1 115 ? 20.792 7.223 11.577 1.00 81.88 115 ALA A C 1
ATOM 824 O O . ALA A 1 115 ? 20.784 7.429 12.793 1.00 81.88 115 ALA A O 1
ATOM 825 N N . ALA A 1 116 ? 20.993 8.197 10.683 1.00 81.62 116 ALA A N 1
ATOM 826 C CA . ALA A 1 116 ? 21.187 9.596 11.051 1.00 81.62 116 ALA A CA 1
ATOM 827 C C . ALA A 1 116 ? 19.943 10.191 11.736 1.00 81.62 116 ALA A C 1
ATOM 829 O O . ALA A 1 116 ? 20.070 10.805 12.796 1.00 81.62 116 ALA A O 1
ATOM 830 N N . ASP A 1 117 ? 18.747 9.942 11.203 1.00 85.12 117 ASP A N 1
ATOM 831 C CA . ASP A 1 117 ? 17.484 10.437 11.761 1.00 85.12 117 ASP A CA 1
ATOM 832 C C . ASP A 1 117 ? 17.191 9.818 13.137 1.00 85.12 117 ASP A C 1
ATOM 834 O O . ASP A 1 117 ? 16.808 10.513 14.083 1.00 85.12 117 ASP A O 1
ATOM 838 N N . LYS A 1 118 ? 17.448 8.515 13.300 1.00 91.31 118 LYS A N 1
ATOM 839 C CA . LYS A 1 118 ? 17.302 7.824 14.589 1.00 91.31 118 LYS A CA 1
ATOM 840 C C . LYS A 1 118 ? 18.336 8.299 15.610 1.00 91.31 118 LYS A C 1
ATOM 842 O O . LYS A 1 118 ? 18.002 8.479 16.780 1.00 91.31 118 LYS A O 1
ATOM 847 N N . ALA A 1 119 ? 19.579 8.525 15.186 1.00 90.62 119 ALA A N 1
ATOM 848 C CA . ALA A 1 119 ? 20.612 9.090 16.049 1.00 90.62 119 ALA A CA 1
ATOM 849 C C . ALA A 1 119 ? 20.262 10.524 16.479 1.00 90.62 119 ALA A C 1
ATOM 851 O O . ALA A 1 119 ? 20.449 10.870 17.646 1.00 90.62 119 ALA A O 1
ATOM 852 N N . ALA A 1 120 ? 19.701 11.331 15.576 1.00 91.31 120 ALA A N 1
ATOM 853 C CA . ALA A 1 120 ? 19.234 12.679 15.880 1.00 91.31 120 ALA A CA 1
ATOM 854 C C . ALA A 1 120 ? 18.074 12.672 16.891 1.00 91.31 120 ALA A C 1
ATOM 856 O O . ALA A 1 120 ? 18.096 13.456 17.840 1.00 91.31 120 ALA A O 1
ATOM 857 N N . ALA A 1 121 ? 17.111 11.755 16.751 1.00 92.12 121 ALA A N 1
ATOM 858 C CA . ALA A 1 121 ? 16.008 11.604 17.702 1.00 92.12 121 ALA A CA 1
ATOM 859 C C . ALA A 1 121 ? 16.502 11.219 19.110 1.00 92.12 121 ALA A C 1
ATOM 861 O O . ALA A 1 121 ? 16.145 11.863 20.095 1.00 92.12 121 ALA A O 1
ATOM 862 N N . LEU A 1 122 ? 17.405 10.238 19.205 1.00 90.31 122 LEU A N 1
ATOM 863 C CA . LEU A 1 122 ? 17.995 9.822 20.484 1.00 90.31 122 LEU A CA 1
ATOM 864 C C . LEU A 1 122 ? 18.856 10.930 21.121 1.00 90.31 122 LEU A C 1
ATOM 866 O O . LEU A 1 122 ? 18.880 11.084 22.344 1.00 90.31 122 LEU A O 1
ATOM 870 N N . ALA A 1 123 ? 19.562 11.723 20.309 1.00 93.12 123 ALA A N 1
ATOM 871 C CA . ALA A 1 123 ? 20.318 12.876 20.792 1.00 93.12 123 ALA A CA 1
ATOM 872 C C . ALA A 1 123 ? 19.394 13.982 21.331 1.00 93.12 123 ALA A C 1
ATOM 874 O O . ALA A 1 123 ? 19.693 14.569 22.375 1.00 93.12 123 ALA A O 1
ATOM 875 N N . ALA A 1 124 ? 18.260 14.226 20.667 1.00 93.94 124 ALA A N 1
ATOM 876 C CA . ALA A 1 124 ? 17.255 15.180 21.123 1.00 93.94 124 ALA A CA 1
ATOM 877 C C . ALA A 1 124 ? 16.657 14.758 22.477 1.00 93.94 124 ALA A C 1
ATOM 879 O O . ALA A 1 124 ? 16.645 15.561 23.412 1.00 93.94 124 ALA A O 1
ATOM 880 N N . GLU A 1 125 ? 16.273 13.490 22.635 1.00 92.75 125 GLU A N 1
ATOM 881 C CA . GLU A 1 125 ? 15.763 12.952 23.907 1.00 92.75 125 GLU A CA 1
ATOM 882 C C . GLU A 1 125 ? 16.786 13.077 25.045 1.00 92.75 125 GLU A C 1
ATOM 884 O O . GLU A 1 125 ? 16.453 13.506 26.152 1.00 92.75 125 GLU A O 1
ATOM 889 N N . LYS A 1 126 ? 18.062 12.785 24.770 1.00 92.25 126 LYS A N 1
ATOM 890 C CA . LYS A 1 126 ? 19.134 12.942 25.761 1.00 92.25 126 LYS A CA 1
ATOM 891 C C . LYS A 1 126 ? 19.341 14.402 26.167 1.00 92.25 126 LYS A C 1
ATOM 893 O O . LYS A 1 126 ? 19.631 14.670 27.333 1.00 92.25 126 LYS A O 1
ATOM 898 N N . SER A 1 127 ? 19.196 15.342 25.232 1.00 87.00 127 SER A N 1
ATOM 899 C CA . SER A 1 127 ? 19.279 16.772 25.543 1.00 87.00 127 SER A CA 1
ATOM 900 C C . SER A 1 127 ? 18.090 17.259 26.377 1.00 87.00 127 SER A C 1
ATOM 902 O O . SER A 1 127 ? 18.311 18.006 27.324 1.00 87.00 127 SER A O 1
ATOM 904 N N . ALA A 1 128 ? 16.877 16.755 26.121 1.00 92.88 128 ALA A N 1
ATOM 905 C CA . ALA A 1 128 ? 15.698 17.042 26.939 1.00 92.88 128 ALA A CA 1
ATOM 906 C C . ALA A 1 128 ? 15.856 16.514 28.378 1.00 92.88 128 ALA A C 1
ATOM 908 O O . ALA A 1 128 ? 15.619 17.237 29.344 1.00 92.88 128 ALA A O 1
ATOM 909 N N . ALA A 1 129 ? 16.360 15.286 28.538 1.00 91.00 129 ALA A N 1
ATOM 910 C CA . ALA A 1 129 ? 16.645 14.726 29.860 1.00 91.00 129 ALA A CA 1
ATOM 911 C C . ALA A 1 129 ? 17.729 15.522 30.613 1.00 91.00 129 ALA A C 1
ATOM 913 O O . ALA A 1 129 ? 17.640 15.715 31.827 1.00 91.00 129 ALA A O 1
ATOM 914 N N . ALA A 1 130 ? 18.749 16.014 29.901 1.00 90.19 130 ALA A N 1
ATOM 915 C CA . ALA A 1 130 ? 19.775 16.871 30.487 1.00 90.19 130 ALA A CA 1
ATOM 916 C C . ALA A 1 130 ? 19.204 18.230 30.928 1.00 90.19 130 ALA A C 1
ATOM 918 O O . ALA A 1 130 ? 19.543 18.703 32.015 1.00 90.19 130 ALA A O 1
ATOM 919 N N . THR A 1 131 ? 18.314 18.838 30.135 1.00 94.38 131 THR A N 1
ATOM 920 C CA . THR A 1 131 ? 17.658 20.098 30.511 1.00 94.38 131 THR A CA 1
ATOM 921 C C . THR A 1 131 ? 16.722 19.921 31.703 1.00 94.38 131 THR A C 1
ATOM 923 O O . THR A 1 131 ? 16.777 20.722 32.635 1.00 94.38 131 THR A O 1
ATOM 926 N N . ASP A 1 132 ? 15.948 18.838 31.753 1.00 94.88 132 ASP A N 1
ATOM 927 C CA . ASP A 1 132 ? 15.057 18.553 32.884 1.00 94.88 132 ASP A CA 1
ATOM 928 C C . ASP A 1 132 ? 15.839 18.356 34.188 1.00 94.88 132 ASP A C 1
ATOM 930 O O . ASP A 1 132 ? 15.467 18.893 35.236 1.00 94.88 132 ASP A O 1
ATOM 934 N N . ALA A 1 133 ? 16.984 17.669 34.121 1.00 93.56 133 ALA A N 1
ATOM 935 C CA . ALA A 1 133 ? 17.875 17.516 35.267 1.00 93.56 133 ALA A CA 1
ATOM 936 C C . ALA A 1 133 ? 18.415 18.870 35.770 1.00 93.56 133 ALA A C 1
ATOM 938 O O . ALA A 1 133 ? 18.481 19.099 36.981 1.00 93.56 133 ALA A O 1
ATOM 939 N N . THR A 1 134 ? 18.759 19.792 34.862 1.00 95.75 134 THR A N 1
ATOM 940 C CA . THR A 1 134 ? 19.201 21.147 35.241 1.00 95.75 134 THR A CA 1
ATOM 941 C C . THR A 1 134 ? 18.078 22.020 35.795 1.00 95.75 134 THR A C 1
ATOM 943 O O . THR A 1 134 ? 18.311 22.796 36.720 1.00 95.75 134 THR A O 1
ATOM 946 N N . VAL A 1 135 ? 16.851 21.882 35.289 1.00 96.62 135 VAL A N 1
ATOM 947 C CA . VAL A 1 135 ? 15.696 22.605 35.837 1.00 96.62 135 VAL A CA 1
ATOM 948 C C . VAL A 1 135 ? 15.409 22.115 37.254 1.00 96.62 135 VAL A C 1
ATOM 950 O O . VAL A 1 135 ? 15.257 22.932 38.159 1.00 96.62 135 VAL A O 1
ATOM 953 N N . SER A 1 136 ? 15.436 20.799 37.486 1.00 94.81 136 SER A N 1
ATOM 954 C CA . SER A 1 136 ? 15.195 20.235 38.816 1.00 94.81 136 SER A CA 1
ATOM 955 C C . SER A 1 136 ? 16.216 20.707 39.859 1.00 94.81 136 SER A C 1
ATOM 957 O O . SER A 1 136 ? 15.835 20.964 41.003 1.00 94.81 136 SER A O 1
ATOM 959 N N . SER A 1 137 ? 17.499 20.832 39.504 1.00 89.06 137 SER A N 1
ATOM 960 C CA . SER A 1 137 ? 18.527 21.322 40.437 1.00 89.06 137 SER A CA 1
ATOM 961 C C . SER A 1 137 ? 18.411 22.828 40.702 1.00 89.06 137 SER A C 1
ATOM 963 O O . SER A 1 137 ? 18.607 23.278 41.838 1.00 89.06 137 SER A O 1
ATOM 965 N N . ALA A 1 138 ? 18.012 23.611 39.694 1.00 95.50 138 ALA A N 1
ATOM 966 C CA . ALA A 1 138 ? 17.690 25.025 39.863 1.00 95.50 138 ALA A CA 1
ATOM 967 C C . ALA A 1 138 ? 16.482 25.216 40.795 1.00 95.50 138 ALA A C 1
ATOM 969 O O . ALA A 1 138 ? 16.528 26.054 41.697 1.00 95.50 138 ALA A O 1
ATOM 970 N N . THR A 1 139 ? 15.435 24.397 40.651 1.00 96.19 139 THR A N 1
ATOM 971 C CA . THR A 1 139 ? 14.272 24.427 41.549 1.00 96.19 139 THR A CA 1
ATOM 972 C C . THR A 1 139 ? 14.664 24.093 42.988 1.00 96.19 139 THR A C 1
ATOM 974 O O . THR A 1 139 ? 14.276 24.824 43.893 1.00 96.19 139 THR A O 1
ATOM 977 N N . GLN A 1 140 ? 15.493 23.068 43.215 1.00 94.56 140 GLN A N 1
ATOM 978 C CA . GLN A 1 140 ? 15.979 22.730 44.564 1.00 94.56 140 GLN A CA 1
ATOM 979 C C . GLN A 1 140 ? 16.755 23.884 45.209 1.00 94.56 140 GLN A C 1
ATOM 981 O O . GLN A 1 140 ? 16.574 24.170 46.393 1.00 94.56 140 GLN A O 1
ATOM 986 N N . SER A 1 141 ? 17.578 24.578 44.421 1.00 94.44 141 SER A N 1
ATOM 987 C CA . SER A 1 141 ? 18.350 25.734 44.886 1.00 94.44 141 SER A CA 1
ATOM 988 C C . SER A 1 141 ? 17.441 26.908 45.271 1.00 94.44 141 SER A C 1
ATOM 990 O O . SER A 1 141 ? 17.656 27.543 46.302 1.00 94.44 141 SER A O 1
ATOM 992 N N . LEU A 1 142 ? 16.386 27.162 44.487 1.00 94.75 142 LEU A N 1
ATOM 993 C CA . LEU A 1 142 ? 15.381 28.186 44.791 1.00 94.75 142 LE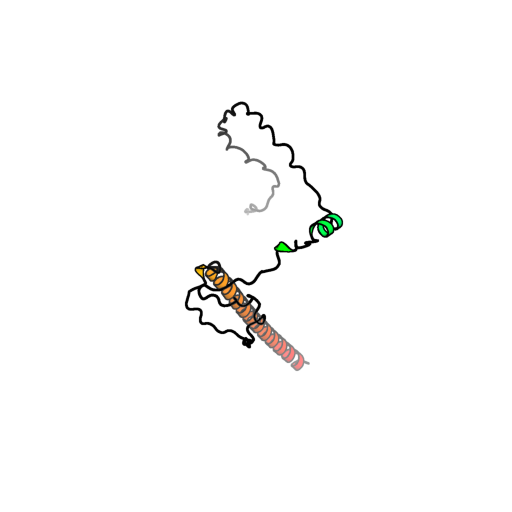U A CA 1
ATOM 994 C C . LEU A 1 142 ? 14.575 27.839 46.047 1.00 94.75 142 LEU A C 1
ATOM 996 O O . LEU A 1 142 ? 14.373 28.700 46.899 1.00 94.75 142 LEU A O 1
ATOM 1000 N N . THR A 1 143 ? 14.160 26.581 46.207 1.00 96.44 143 THR A N 1
ATOM 1001 C CA . THR A 1 143 ? 13.441 26.130 47.408 1.00 96.44 143 THR A CA 1
ATOM 1002 C C . THR A 1 143 ? 14.310 26.238 48.662 1.00 96.44 143 THR A C 1
ATOM 1004 O O . THR A 1 143 ? 13.828 26.695 49.701 1.00 96.44 143 THR A O 1
ATOM 1007 N N . ALA A 1 144 ? 15.597 25.885 48.575 1.00 95.00 144 ALA A N 1
ATOM 1008 C CA . ALA A 1 144 ? 16.540 26.048 49.681 1.00 95.00 144 ALA A CA 1
ATOM 1009 C C . ALA A 1 144 ? 16.734 27.531 50.060 1.00 95.00 144 ALA A C 1
ATOM 1011 O O . ALA A 1 144 ? 16.741 27.873 51.246 1.00 95.00 144 ALA A O 1
ATOM 1012 N N . ALA A 1 145 ? 16.825 28.421 49.066 1.00 94.19 145 ALA A N 1
ATOM 1013 C CA . ALA A 1 145 ? 16.914 29.863 49.294 1.00 94.19 145 ALA A CA 1
ATOM 1014 C C . ALA A 1 145 ? 15.640 30.422 49.953 1.00 94.19 145 ALA A C 1
ATOM 1016 O O . ALA A 1 145 ? 15.738 31.158 50.935 1.00 94.19 145 ALA A O 1
ATOM 1017 N N . GLN A 1 146 ? 14.459 30.015 49.478 1.00 93.38 146 GLN A N 1
ATOM 1018 C CA . GLN A 1 146 ? 13.174 30.434 50.045 1.00 93.38 146 GLN A CA 1
ATOM 1019 C C . GLN A 1 146 ? 13.018 29.969 51.499 1.00 93.38 146 GLN A C 1
ATOM 1021 O O . GLN A 1 146 ? 12.686 30.763 52.370 1.00 93.38 146 GLN A O 1
ATOM 1026 N N . THR A 1 147 ? 13.373 28.715 51.788 1.00 94.56 147 THR A N 1
ATOM 1027 C CA . THR A 1 147 ? 13.334 28.166 53.155 1.00 94.56 147 THR A CA 1
ATOM 1028 C C . THR A 1 147 ? 14.256 28.943 54.098 1.00 94.56 147 THR A C 1
ATOM 1030 O O . THR A 1 147 ? 13.940 29.141 55.267 1.00 94.56 147 THR A O 1
ATOM 1033 N N . THR A 1 148 ? 15.409 29.402 53.608 1.00 93.38 148 THR A N 1
ATOM 1034 C CA . THR A 1 148 ? 16.335 30.218 54.408 1.00 93.38 148 THR A CA 1
ATOM 1035 C C . THR A 1 148 ? 15.743 31.594 54.713 1.00 93.38 148 THR A C 1
ATOM 1037 O O . THR A 1 148 ? 15.893 32.084 55.829 1.00 93.38 148 THR A O 1
ATOM 1040 N N . TYR A 1 149 ? 15.049 32.198 53.745 1.00 91.00 149 TYR A N 1
ATOM 1041 C CA . TYR A 1 149 ? 14.358 33.473 53.926 1.00 91.00 149 TYR A CA 1
ATOM 1042 C C . TYR A 1 149 ? 13.203 33.363 54.931 1.00 91.00 149 TYR A C 1
ATOM 1044 O O . TYR A 1 149 ? 13.128 34.166 55.856 1.00 91.00 149 TYR A O 1
ATOM 1052 N N . ASP A 1 150 ? 12.360 32.336 54.803 1.00 94.19 150 ASP A N 1
ATOM 1053 C CA . ASP A 1 150 ? 11.187 32.144 55.666 1.00 94.19 150 ASP A CA 1
ATOM 1054 C C . ASP A 1 150 ? 11.572 31.868 57.134 1.00 94.19 150 ASP A C 1
ATOM 1056 O O . ASP A 1 150 ? 10.857 32.273 58.041 1.00 94.19 150 ASP A O 1
ATOM 1060 N N . ASN A 1 151 ? 12.720 31.225 57.387 1.00 91.62 151 ASN A N 1
ATOM 1061 C CA . ASN A 1 151 ? 13.237 30.995 58.747 1.00 91.62 151 ASN A CA 1
ATOM 1062 C C . ASN A 1 151 ? 13.920 32.227 59.375 1.00 91.62 151 ASN A C 1
ATOM 1064 O O . ASN A 1 151 ? 14.278 32.187 60.553 1.00 91.62 151 ASN A O 1
ATOM 1068 N N . ALA A 1 152 ? 14.169 33.283 58.596 1.00 85.56 152 ALA A N 1
ATOM 1069 C CA . ALA A 1 152 ? 14.785 34.525 59.065 1.00 85.56 152 ALA A CA 1
ATOM 1070 C C . ALA A 1 152 ? 13.757 35.627 59.401 1.00 85.56 152 ALA A C 1
ATOM 1072 O O . ALA A 1 152 ? 14.163 36.695 59.868 1.00 85.56 152 ALA A O 1
ATOM 1073 N N . ALA A 1 153 ? 12.465 35.378 59.150 1.00 67.94 153 ALA A N 1
ATOM 1074 C CA . ALA A 1 153 ? 11.330 36.246 59.477 1.00 67.94 153 ALA A CA 1
ATOM 1075 C C . ALA A 1 153 ? 10.654 35.818 60.790 1.00 67.94 153 ALA A C 1
ATOM 1077 O O . ALA A 1 153 ? 10.184 36.725 61.515 1.00 67.94 153 ALA A O 1
#

Sequence (153 aa):
MDMTALRYASCSLAAAVLAAVLSAGSAAAQTPPGAASEAPPPAAKARITKRDCRRVLRHQPSGDVAYKPGVDARGKAVAPADLSGGFKMVLPDVFEFNVTKDLTAYLGGAEDQLAADKAAALAAEKSAAATDATVSSATQSLTAAQTTYDNAA

Radius of gyration: 42.91 Å; Cα contacts (8 Å, |Δi|>4): 14; chains: 1; bounding box: 83×94×101 Å

Solvent-accessible surface area (backbone atoms only — not comparable to full-atom values): 10803 Å² total; per-residue (Å²): 135,86,87,85,92,80,88,84,78,87,80,79,86,88,75,99,72,85,89,79,88,88,86,87,85,81,80,82,76,83,76,74,87,73,77,83,76,78,72,77,75,81,76,82,81,83,83,82,48,76,70,54,50,61,62,70,68,62,81,75,79,58,86,82,75,59,88,74,71,54,62,44,101,85,73,44,77,42,76,63,95,72,70,67,84,66,84,89,67,87,74,73,98,70,88,86,79,86,82,86,65,86,55,54,82,78,74,65,62,51,60,66,57,51,50,50,53,51,50,50,50,54,50,51,53,53,50,52,55,53,50,53,55,51,51,53,52,51,51,52,53,50,53,54,51,50,54,55,53,63,76,72,110

pLDDT: mean 74.36, std 17.96, range [35.56, 96.62]